Protein AF-A0AA36MDN3-F1 (afdb_monomer_lite)

Organism: Cylicocyclus nassatus (NCBI:txid53992)

Structure (mmCIF, N/CA/C/O backbone):
data_AF-A0AA36MDN3-F1
#
_entry.id   AF-A0AA36MDN3-F1
#
loop_
_atom_site.group_PDB
_atom_site.id
_atom_site.type_symbol
_atom_site.label_atom_id
_atom_site.label_alt_id
_atom_site.label_comp_id
_atom_site.label_asym_id
_atom_site.label_entity_id
_atom_site.label_seq_id
_atom_site.pdbx_PDB_ins_code
_atom_site.Cartn_x
_atom_site.Cartn_y
_atom_site.Cartn_z
_atom_site.occupancy
_atom_site.B_iso_or_equiv
_atom_site.auth_seq_id
_atom_site.auth_comp_id
_atom_site.auth_asym_id
_atom_site.auth_atom_id
_atom_site.pdbx_PDB_model_num
ATOM 1 N N . MET A 1 1 ? 44.237 53.944 -4.001 1.00 47.19 1 MET A N 1
ATOM 2 C CA . MET A 1 1 ? 43.423 52.748 -4.317 1.00 47.19 1 MET A CA 1
ATOM 3 C C . MET A 1 1 ? 42.419 53.108 -5.402 1.00 47.19 1 MET A C 1
ATOM 5 O O . MET A 1 1 ? 41.642 54.030 -5.194 1.00 47.19 1 MET A O 1
ATOM 9 N N . ARG A 1 2 ? 42.459 52.429 -6.554 1.00 46.44 2 ARG A N 1
ATOM 10 C CA . ARG A 1 2 ? 41.402 52.456 -7.579 1.00 46.44 2 ARG A CA 1
ATOM 11 C C . ARG A 1 2 ? 41.577 51.216 -8.472 1.00 46.44 2 ARG A C 1
ATOM 13 O O . ARG A 1 2 ? 42.583 51.157 -9.171 1.00 46.44 2 ARG A O 1
ATOM 20 N N . PRO A 1 3 ? 40.689 50.209 -8.433 1.00 53.25 3 PRO A N 1
ATOM 21 C CA . PRO A 1 3 ? 40.702 49.144 -9.423 1.00 53.25 3 PRO A CA 1
ATOM 22 C C . PRO A 1 3 ? 39.780 49.554 -10.576 1.00 53.25 3 PRO A C 1
ATOM 24 O O . PRO A 1 3 ? 38.621 49.899 -10.351 1.00 53.25 3 PRO A O 1
ATOM 27 N N . THR A 1 4 ? 40.273 49.537 -11.811 1.00 58.31 4 THR A N 1
ATOM 28 C CA . THR A 1 4 ? 39.413 49.667 -12.992 1.00 58.31 4 THR A CA 1
ATOM 29 C C . THR A 1 4 ? 39.701 48.547 -13.969 1.00 58.31 4 THR A C 1
ATOM 31 O O . THR A 1 4 ? 40.849 48.323 -14.341 1.00 58.31 4 THR A O 1
ATOM 34 N N . ASN A 1 5 ? 38.597 47.962 -14.427 1.00 50.69 5 ASN A N 1
ATOM 35 C CA . ASN A 1 5 ? 38.423 47.153 -15.627 1.00 50.69 5 ASN A CA 1
ATOM 36 C C . ASN A 1 5 ? 38.713 45.658 -15.476 1.00 50.69 5 ASN A C 1
ATOM 38 O O . ASN A 1 5 ? 39.767 45.139 -15.828 1.00 50.69 5 ASN A O 1
ATOM 42 N N . GLY A 1 6 ? 37.667 44.962 -15.018 1.00 53.91 6 GLY A N 1
ATOM 43 C CA . 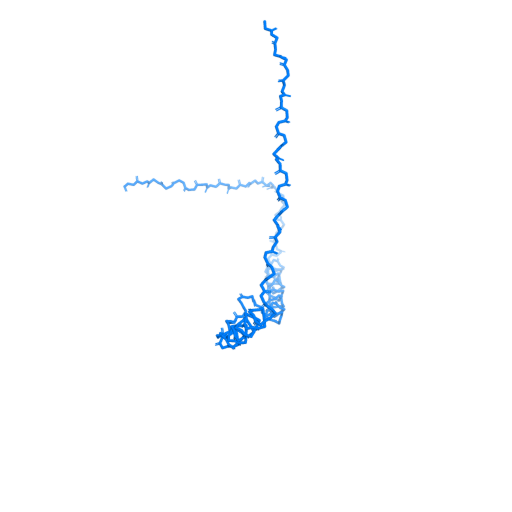GLY A 1 6 ? 37.471 43.547 -15.284 1.00 53.91 6 GLY A CA 1
ATOM 44 C C . GLY A 1 6 ? 37.304 43.308 -16.784 1.00 53.91 6 GLY A C 1
ATOM 45 O O . GLY A 1 6 ? 36.311 43.710 -17.390 1.00 53.91 6 GLY A O 1
ATOM 46 N N . GLY A 1 7 ? 38.288 42.638 -17.376 1.00 48.31 7 GLY A N 1
ATOM 47 C CA . GLY A 1 7 ? 38.170 42.035 -18.694 1.00 48.31 7 GLY A CA 1
ATOM 48 C C . GLY A 1 7 ? 37.322 40.770 -18.602 1.00 48.31 7 GLY A C 1
ATOM 49 O O . GLY A 1 7 ? 37.756 39.758 -18.058 1.00 48.31 7 GLY A O 1
ATOM 50 N N . SER A 1 8 ? 36.105 40.822 -19.139 1.00 61.34 8 SER A N 1
ATOM 51 C CA . SER A 1 8 ? 35.292 39.639 -19.419 1.00 61.34 8 SER A CA 1
ATOM 52 C C . SER A 1 8 ? 35.915 38.878 -20.593 1.00 61.34 8 SER A C 1
ATOM 54 O O . SER A 1 8 ? 35.549 39.106 -21.747 1.00 61.34 8 SER A O 1
ATOM 56 N N . PHE A 1 9 ? 36.831 37.953 -20.310 1.00 58.84 9 PHE A N 1
ATOM 57 C CA . PHE A 1 9 ? 37.300 36.971 -21.287 1.00 58.84 9 PHE A CA 1
ATOM 58 C C . PHE A 1 9 ? 36.159 35.996 -21.606 1.00 58.84 9 PHE A C 1
ATOM 60 O O . PHE A 1 9 ? 35.978 34.974 -20.947 1.00 58.84 9 PHE A O 1
ATOM 67 N N . ARG A 1 10 ? 35.339 36.325 -22.609 1.00 64.56 10 ARG A N 1
ATOM 68 C CA . ARG A 1 10 ? 34.418 35.349 -23.200 1.00 64.56 10 ARG A CA 1
ATOM 69 C C . ARG A 1 10 ? 35.260 34.358 -23.997 1.00 64.56 10 ARG A C 1
ATOM 71 O O . ARG A 1 10 ? 35.858 34.729 -25.002 1.00 64.56 10 ARG A O 1
ATOM 78 N N . ALA A 1 11 ? 35.315 33.115 -23.527 1.00 65.00 11 ALA A N 1
ATOM 79 C CA . ALA A 1 11 ? 35.933 32.017 -24.259 1.00 65.00 11 ALA A CA 1
ATOM 80 C C . ALA A 1 11 ? 35.284 31.865 -25.655 1.00 65.00 11 ALA A C 1
ATOM 82 O O . ALA A 1 11 ? 34.065 32.057 -25.777 1.00 65.00 11 ALA A O 1
ATOM 83 N N . PRO A 1 12 ? 36.044 31.510 -26.708 1.00 57.84 12 PRO A N 1
ATOM 84 C CA . PRO A 1 12 ? 35.469 31.248 -28.020 1.00 57.84 12 PRO A CA 1
ATOM 85 C C . PRO A 1 12 ? 34.528 30.041 -27.942 1.00 57.84 12 PRO A C 1
ATOM 87 O O . PRO A 1 12 ? 34.917 28.967 -27.485 1.00 57.84 12 PRO A O 1
ATOM 90 N N . LYS A 1 13 ? 33.285 30.199 -28.408 1.00 63.16 13 LYS A N 1
ATOM 91 C CA . LYS A 1 13 ? 32.374 29.073 -28.640 1.00 63.16 13 LYS A CA 1
ATOM 92 C C . LYS A 1 13 ? 32.857 28.320 -29.880 1.00 63.16 13 LYS A C 1
ATOM 94 O O . LYS A 1 13 ? 32.447 28.640 -30.990 1.00 63.16 13 LYS A O 1
ATOM 99 N N . VAL A 1 14 ? 33.741 27.345 -29.701 1.00 58.91 14 VAL A N 1
ATOM 100 C CA . VAL A 1 14 ? 34.026 26.356 -30.744 1.00 58.91 14 VAL A CA 1
ATOM 101 C C . VAL A 1 14 ? 32.790 25.474 -30.905 1.00 58.91 14 VAL A C 1
ATOM 103 O O . VAL A 1 14 ? 32.445 24.687 -30.027 1.00 58.91 14 VAL A O 1
ATOM 106 N N . SER A 1 15 ? 32.064 25.650 -32.008 1.00 60.53 15 SER A N 1
ATOM 107 C CA . SER A 1 15 ? 31.034 24.705 -32.426 1.00 60.53 15 SER A CA 1
ATOM 108 C C . SER A 1 15 ? 31.723 23.381 -32.744 1.00 60.53 15 SER A C 1
ATOM 110 O O . SER A 1 15 ? 32.486 23.297 -33.704 1.00 60.53 15 SER A O 1
ATOM 112 N N . VAL A 1 16 ? 31.486 22.358 -31.925 1.00 59.44 16 VAL A N 1
ATOM 113 C CA . VAL A 1 16 ? 31.924 20.992 -32.215 1.00 59.44 16 VAL A CA 1
ATOM 114 C C . VAL A 1 16 ? 31.157 20.521 -33.446 1.00 59.44 16 VAL A C 1
ATOM 116 O O . VAL A 1 16 ? 29.989 20.142 -33.361 1.00 59.44 16 VAL A O 1
ATOM 119 N N . THR A 1 17 ? 31.795 20.575 -34.611 1.00 56.97 17 THR A N 1
ATOM 120 C CA . THR A 1 17 ? 31.294 19.912 -35.814 1.00 56.97 17 THR A CA 1
ATOM 121 C C . THR A 1 17 ? 31.418 18.414 -35.564 1.00 56.97 17 THR A C 1
ATOM 123 O O . THR A 1 17 ? 32.513 17.861 -35.637 1.00 56.97 17 THR A O 1
ATOM 126 N N . ARG A 1 18 ? 30.313 17.760 -35.184 1.00 63.25 18 ARG A N 1
ATOM 127 C CA . ARG A 1 18 ? 30.269 16.303 -35.010 1.00 63.25 18 ARG A CA 1
ATOM 128 C C . ARG A 1 18 ? 30.694 15.668 -36.343 1.00 63.25 18 ARG A C 1
ATOM 130 O O . ARG A 1 18 ? 30.031 15.937 -37.348 1.00 63.25 18 ARG A O 1
ATOM 137 N N . PRO A 1 19 ? 31.780 14.873 -36.391 1.00 62.19 19 PRO A N 1
ATOM 138 C CA . PRO A 1 19 ? 32.112 14.115 -37.590 1.00 62.19 19 PRO A CA 1
ATOM 139 C C . PRO A 1 19 ? 30.893 13.266 -37.952 1.00 62.19 19 PRO A C 1
ATOM 141 O O . PRO A 1 19 ? 30.302 12.650 -37.063 1.00 62.19 19 PRO A O 1
ATOM 144 N N . ARG A 1 20 ? 30.473 13.278 -39.222 1.00 58.50 20 ARG A N 1
ATOM 145 C CA . ARG A 1 20 ? 29.421 12.372 -39.698 1.00 58.50 20 ARG A CA 1
ATOM 146 C C . ARG A 1 20 ? 29.987 10.958 -39.575 1.00 58.50 20 ARG A C 1
ATOM 148 O O . ARG A 1 20 ? 30.784 10.555 -40.415 1.00 58.50 20 ARG A O 1
ATOM 155 N N . THR A 1 21 ? 29.648 10.260 -38.494 1.00 56.38 21 THR A N 1
ATOM 156 C CA . THR A 1 21 ? 29.833 8.812 -38.402 1.00 56.38 21 THR A CA 1
ATOM 157 C C . THR A 1 21 ? 28.996 8.185 -39.512 1.00 56.38 21 THR A C 1
ATOM 159 O O . THR A 1 21 ? 27.940 8.722 -39.867 1.00 56.38 21 THR A O 1
ATOM 162 N N . SER A 1 22 ? 29.524 7.149 -40.163 1.00 57.66 22 SER A N 1
ATOM 163 C CA . SER A 1 22 ? 28.809 6.493 -41.255 1.00 57.66 22 SER A CA 1
ATOM 164 C C . SER A 1 22 ? 27.473 5.957 -40.721 1.00 57.66 22 SER A C 1
ATOM 166 O O . SER A 1 22 ? 27.371 5.596 -39.550 1.00 57.66 22 SER A O 1
ATOM 168 N N . VAL A 1 23 ? 26.422 5.958 -41.547 1.00 61.50 23 VAL A N 1
ATOM 169 C CA . VAL A 1 23 ? 25.089 5.466 -41.139 1.00 61.50 23 VAL A CA 1
ATOM 170 C C . VAL A 1 23 ? 25.166 4.005 -40.674 1.00 61.50 23 VAL A C 1
ATOM 172 O O . VAL A 1 23 ? 24.451 3.611 -39.760 1.00 61.50 23 VAL A O 1
ATOM 175 N N . GLU A 1 24 ? 26.093 3.240 -41.248 1.00 59.50 24 GLU A N 1
ATOM 176 C CA . GLU A 1 24 ? 26.381 1.848 -40.896 1.00 59.50 24 GLU A CA 1
ATOM 177 C C . GLU A 1 24 ? 26.942 1.717 -39.467 1.00 59.50 24 GLU A C 1
ATOM 179 O O . GLU A 1 24 ? 26.446 0.895 -38.699 1.00 59.50 24 GLU A O 1
ATOM 184 N N . ASP A 1 25 ? 27.869 2.592 -39.048 1.00 61.09 25 ASP A N 1
ATOM 185 C CA . ASP A 1 25 ? 28.390 2.603 -37.667 1.00 61.09 25 ASP A CA 1
ATOM 186 C C . ASP A 1 25 ? 27.312 2.951 -36.625 1.00 61.09 25 ASP A C 1
ATOM 188 O O . ASP A 1 25 ? 27.424 2.584 -35.452 1.00 61.09 25 ASP A O 1
ATOM 192 N N . ASP A 1 26 ? 26.309 3.743 -37.011 1.00 64.38 26 ASP A N 1
ATOM 193 C CA . ASP A 1 26 ? 25.215 4.149 -36.127 1.00 64.38 26 ASP A CA 1
ATOM 194 C C . ASP A 1 26 ? 24.146 3.041 -36.015 1.00 64.38 26 ASP A C 1
ATOM 196 O O . ASP A 1 26 ? 23.578 2.860 -34.934 1.00 64.38 26 ASP A O 1
ATOM 200 N N . GLU A 1 27 ? 23.918 2.259 -37.078 1.00 69.62 27 GLU A N 1
ATOM 201 C CA . GLU A 1 27 ? 23.036 1.082 -37.057 1.00 69.62 27 GLU A CA 1
ATOM 202 C C . GLU A 1 27 ? 23.654 -0.060 -36.229 1.00 69.62 27 GLU A C 1
ATOM 204 O O . GLU A 1 27 ? 22.986 -0.612 -35.357 1.00 69.62 27 GLU A O 1
ATOM 209 N N . GLU A 1 28 ? 24.953 -0.341 -36.378 1.00 71.56 28 GLU A N 1
ATOM 210 C CA . GLU A 1 28 ? 25.640 -1.374 -35.583 1.00 71.56 28 GLU A CA 1
ATOM 211 C C . GLU A 1 28 ? 25.659 -1.026 -34.081 1.00 71.56 28 GLU A C 1
ATOM 213 O O . GLU A 1 28 ? 25.377 -1.862 -33.217 1.00 71.56 28 GLU A O 1
ATOM 218 N N . LYS A 1 29 ? 25.916 0.243 -33.734 1.00 74.81 29 LYS A N 1
ATOM 219 C CA . LYS A 1 29 ? 25.842 0.711 -32.336 1.00 74.81 29 LYS A CA 1
ATOM 220 C C . LYS A 1 29 ? 24.434 0.601 -31.770 1.00 74.81 29 LYS A C 1
ATOM 222 O O . LYS A 1 29 ? 24.274 0.317 -30.581 1.00 74.81 29 LYS A O 1
ATOM 227 N N . LYS A 1 30 ? 23.419 0.842 -32.597 1.00 83.19 30 LYS A N 1
ATOM 228 C CA . LYS A 1 30 ? 22.017 0.699 -32.214 1.00 83.19 30 LYS A CA 1
ATOM 229 C C . LYS A 1 30 ? 21.671 -0.767 -31.973 1.00 83.19 30 LYS A C 1
ATOM 231 O O . LYS A 1 30 ? 21.096 -1.066 -30.932 1.00 83.19 30 LYS A O 1
ATOM 236 N N . GLU A 1 31 ? 22.084 -1.682 -32.844 1.00 85.12 31 GLU A N 1
ATOM 237 C CA . GLU A 1 31 ? 21.887 -3.122 -32.647 1.00 85.12 31 GLU A CA 1
ATOM 238 C C . GLU A 1 31 ? 22.575 -3.624 -31.371 1.00 85.12 31 GLU A C 1
ATOM 240 O O . GLU A 1 31 ? 21.969 -4.345 -30.573 1.00 85.12 31 GLU A O 1
ATOM 245 N N . MET A 1 32 ? 23.805 -3.170 -31.115 1.00 88.62 32 MET A N 1
ATOM 246 C CA . MET A 1 32 ? 24.542 -3.485 -29.892 1.00 88.62 32 MET A CA 1
ATOM 247 C C . MET A 1 32 ? 23.839 -2.935 -28.641 1.00 88.62 32 MET A C 1
ATOM 249 O O . MET A 1 32 ? 23.700 -3.643 -27.639 1.00 88.62 32 MET A O 1
ATOM 253 N N . ALA A 1 33 ? 23.348 -1.695 -28.696 1.00 90.44 33 ALA A N 1
ATOM 254 C CA . ALA A 1 33 ? 22.597 -1.081 -27.604 1.00 90.44 33 ALA A CA 1
ATOM 255 C C . ALA A 1 33 ? 21.258 -1.794 -27.355 1.00 90.44 33 ALA A C 1
ATOM 257 O O . ALA A 1 33 ? 20.880 -2.025 -26.206 1.00 90.44 33 ALA A O 1
ATOM 258 N N . GLU A 1 34 ? 20.553 -2.195 -28.413 1.00 90.06 34 GLU A N 1
ATOM 259 C CA . GLU A 1 34 ? 19.312 -2.959 -28.311 1.00 90.06 34 GLU A CA 1
ATOM 260 C C . GLU A 1 34 ? 19.545 -4.356 -27.729 1.00 90.06 34 GLU A C 1
ATOM 262 O O . GLU A 1 34 ? 18.759 -4.818 -26.896 1.00 90.06 34 GLU A O 1
ATOM 267 N N . ALA A 1 35 ? 20.621 -5.036 -28.131 1.00 91.50 35 ALA A N 1
ATOM 268 C CA . ALA A 1 35 ? 21.004 -6.330 -27.576 1.00 91.50 35 ALA A CA 1
ATOM 269 C C . ALA A 1 35 ? 21.317 -6.217 -26.076 1.00 91.50 35 ALA A C 1
ATOM 271 O O . ALA A 1 35 ? 20.754 -6.968 -25.273 1.00 91.50 35 ALA A O 1
ATOM 272 N N . ALA A 1 36 ? 22.117 -5.219 -25.688 1.00 92.50 36 ALA A N 1
ATOM 273 C CA . ALA A 1 36 ? 22.423 -4.931 -24.289 1.00 92.50 36 ALA A CA 1
ATOM 274 C C . ALA A 1 36 ? 21.156 -4.602 -23.479 1.00 92.50 36 ALA A C 1
ATOM 276 O O . ALA A 1 36 ? 20.981 -5.089 -22.360 1.00 92.50 36 ALA A O 1
ATOM 277 N N . PHE A 1 37 ? 20.225 -3.832 -24.052 1.00 90.31 37 PHE A N 1
ATOM 278 C CA . PHE A 1 37 ? 18.960 -3.488 -23.405 1.00 90.31 37 PHE A CA 1
ATOM 279 C C . PHE A 1 37 ? 18.061 -4.713 -23.195 1.00 90.31 37 PHE A C 1
ATOM 281 O O . PHE A 1 37 ? 17.519 -4.911 -22.106 1.00 90.31 37 PHE A O 1
ATOM 288 N N . ARG A 1 38 ? 17.942 -5.587 -24.203 1.00 95.19 38 ARG A N 1
ATOM 289 C CA . ARG A 1 38 ? 17.195 -6.851 -24.092 1.00 95.19 38 ARG A CA 1
ATOM 290 C C . ARG A 1 38 ? 17.793 -7.760 -23.017 1.00 95.19 38 ARG A C 1
ATOM 292 O O . ARG A 1 38 ? 17.053 -8.381 -22.255 1.00 95.19 38 ARG A O 1
ATOM 299 N N . GLU A 1 39 ? 19.116 -7.839 -22.933 1.00 91.12 39 GLU A N 1
ATOM 300 C CA . GLU A 1 39 ? 19.809 -8.626 -21.910 1.00 91.12 39 GLU A CA 1
ATOM 301 C C . GLU A 1 39 ? 19.612 -8.042 -20.502 1.00 91.12 39 GLU A C 1
ATOM 303 O O . GLU A 1 39 ? 19.371 -8.779 -19.542 1.00 91.12 39 GLU A O 1
ATOM 308 N N . TRP A 1 40 ? 19.636 -6.715 -20.372 1.00 92.12 40 TRP A N 1
ATOM 309 C CA . TRP A 1 40 ? 19.333 -6.024 -19.122 1.00 92.12 40 TRP A CA 1
ATOM 310 C C . TRP A 1 40 ? 17.895 -6.279 -18.653 1.00 92.12 40 TRP A C 1
ATOM 312 O O . TRP A 1 40 ? 17.687 -6.610 -17.486 1.00 92.12 40 TRP A O 1
ATOM 322 N N . LEU A 1 41 ? 16.909 -6.227 -19.555 1.00 91.19 41 LEU A N 1
ATOM 323 C CA . LEU A 1 41 ? 15.520 -6.570 -19.230 1.00 91.19 41 LEU A CA 1
ATOM 324 C C . LEU A 1 41 ? 15.382 -8.018 -18.747 1.00 91.19 41 LEU A C 1
ATOM 326 O O . LEU A 1 41 ? 14.700 -8.263 -17.753 1.00 91.19 41 LEU A O 1
ATOM 330 N N . LYS A 1 42 ? 16.070 -8.970 -19.393 1.00 90.94 42 LYS A N 1
ATOM 331 C CA . LYS A 1 42 ? 16.113 -10.368 -18.933 1.00 90.94 42 LYS A CA 1
ATOM 332 C C . LYS A 1 42 ? 16.679 -10.471 -17.517 1.00 90.94 42 LYS A C 1
ATOM 334 O O . LYS A 1 42 ? 16.076 -11.146 -16.689 1.00 90.94 42 LYS A O 1
ATOM 339 N N . ARG A 1 43 ? 17.770 -9.753 -17.209 1.00 84.62 43 ARG A N 1
ATOM 340 C CA . ARG A 1 43 ? 18.335 -9.699 -15.848 1.00 84.62 43 ARG A CA 1
ATOM 341 C C . ARG A 1 43 ? 17.350 -9.126 -14.830 1.00 84.62 43 ARG A C 1
ATOM 343 O O . ARG A 1 43 ? 17.182 -9.722 -13.771 1.00 84.62 43 ARG A O 1
ATOM 350 N N . LYS A 1 44 ? 16.673 -8.016 -15.149 1.00 84.69 44 LYS A N 1
ATOM 351 C CA . LYS A 1 44 ? 15.669 -7.390 -14.267 1.00 84.69 44 LYS A CA 1
ATOM 352 C C . LYS A 1 44 ? 14.439 -8.272 -14.044 1.00 84.69 44 LYS A C 1
ATOM 354 O O . LYS A 1 44 ? 13.869 -8.222 -12.963 1.00 84.69 44 LYS A O 1
ATOM 359 N N . ALA A 1 45 ? 14.054 -9.081 -15.030 1.00 80.25 45 ALA A N 1
ATOM 360 C CA . ALA A 1 45 ? 12.971 -10.055 -14.895 1.00 80.25 45 ALA A CA 1
ATOM 361 C C . ALA A 1 45 ? 13.389 -11.311 -14.108 1.00 80.25 45 ALA A C 1
ATOM 363 O O . ALA A 1 45 ? 12.560 -11.903 -13.425 1.00 80.25 45 ALA A O 1
ATOM 364 N N . SER A 1 46 ? 14.662 -11.715 -14.198 1.00 78.06 46 SER A N 1
ATOM 365 C CA . SER A 1 46 ? 15.221 -12.834 -13.426 1.00 78.06 46 SER A CA 1
ATOM 366 C C . SER A 1 46 ? 15.638 -12.463 -12.003 1.00 78.06 46 SER A C 1
ATOM 368 O O . SER A 1 46 ? 15.975 -13.348 -11.219 1.00 78.06 46 SER A O 1
ATOM 370 N N . GLU A 1 47 ? 15.670 -11.169 -11.672 1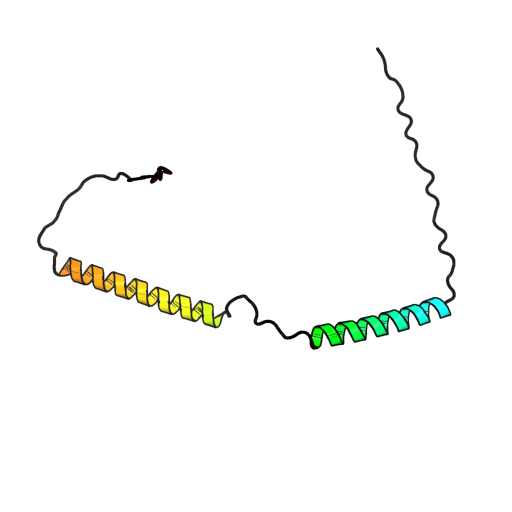.00 75.75 47 GLU A N 1
ATOM 371 C CA . GLU A 1 47 ? 15.976 -10.719 -10.320 1.00 75.75 47 GLU A CA 1
ATOM 372 C C . GLU A 1 47 ? 14.883 -11.254 -9.385 1.00 75.75 47 GLU A C 1
ATOM 374 O O . GLU A 1 47 ? 13.697 -11.028 -9.651 1.00 75.75 47 GLU A O 1
ATOM 379 N N . PRO A 1 48 ? 15.239 -12.006 -8.326 1.00 76.12 48 PRO A N 1
ATOM 380 C CA . PRO A 1 48 ? 14.246 -12.538 -7.411 1.00 76.12 48 PRO A CA 1
ATOM 381 C C . PRO A 1 48 ? 13.444 -11.362 -6.869 1.00 76.12 48 PRO A C 1
ATOM 383 O O . PRO A 1 48 ? 14.015 -10.441 -6.283 1.00 76.12 48 PRO A O 1
ATOM 386 N N . HIS A 1 49 ? 12.129 -11.378 -7.107 1.00 70.75 49 HIS A N 1
ATOM 387 C CA . HIS A 1 49 ? 11.236 -10.340 -6.618 1.00 70.75 49 HIS A CA 1
ATOM 388 C C . HIS A 1 49 ? 11.366 -10.323 -5.098 1.00 70.75 49 HIS A C 1
ATOM 390 O O . HIS A 1 49 ? 10.804 -11.169 -4.400 1.00 70.75 49 HIS A O 1
ATOM 396 N N . THR A 1 50 ? 12.137 -9.373 -4.574 1.00 70.12 50 THR A N 1
ATOM 397 C CA . THR A 1 50 ? 12.251 -9.216 -3.133 1.00 70.12 50 THR A CA 1
ATOM 398 C C . THR A 1 50 ? 10.853 -8.873 -2.631 1.00 70.12 50 THR A C 1
ATOM 400 O O . THR A 1 50 ? 10.160 -8.057 -3.260 1.00 70.12 50 THR A O 1
ATOM 403 N N . PRO A 1 51 ? 10.351 -9.545 -1.581 1.00 74.25 51 PRO A N 1
ATOM 404 C CA . PRO A 1 51 ? 9.062 -9.186 -1.022 1.00 74.25 51 PRO A CA 1
ATOM 405 C C . PRO A 1 51 ? 9.111 -7.696 -0.714 1.00 74.25 51 PRO A C 1
ATOM 407 O O . PRO A 1 51 ? 10.074 -7.208 -0.118 1.00 74.25 51 PRO A O 1
ATOM 410 N N . ARG A 1 52 ? 8.106 -6.963 -1.207 1.00 69.25 52 ARG A N 1
ATOM 411 C CA . ARG A 1 52 ? 7.996 -5.522 -0.994 1.00 69.25 52 ARG A CA 1
ATOM 412 C C . ARG A 1 52 ? 8.182 -5.290 0.504 1.00 69.25 52 ARG A C 1
ATOM 414 O O . ARG A 1 52 ? 7.379 -5.764 1.296 1.00 69.25 52 ARG A O 1
ATOM 421 N N . ALA A 1 53 ? 9.258 -4.597 0.880 1.00 71.06 53 ALA A N 1
ATOM 422 C CA . ALA A 1 53 ? 9.648 -4.410 2.282 1.00 71.06 53 ALA A CA 1
ATOM 423 C C . ALA A 1 53 ? 8.604 -3.622 3.100 1.00 71.06 53 ALA A C 1
ATOM 425 O O . ALA A 1 53 ? 8.733 -3.468 4.310 1.00 71.06 53 ALA A O 1
ATOM 426 N N . SER A 1 54 ? 7.568 -3.104 2.437 1.00 82.31 54 SER A N 1
ATOM 427 C CA . SER A 1 54 ? 6.426 -2.454 3.062 1.00 82.31 54 SER A CA 1
ATOM 428 C C . SER A 1 54 ? 5.275 -3.448 3.245 1.00 82.31 54 SER A C 1
ATOM 430 O O . SER A 1 54 ? 4.940 -4.150 2.285 1.00 82.31 54 SER A O 1
ATOM 432 N N . PRO A 1 55 ? 4.615 -3.460 4.417 1.00 88.94 55 PRO A N 1
ATOM 433 C CA . PRO A 1 55 ? 3.434 -4.283 4.633 1.00 88.94 55 PRO A CA 1
ATOM 434 C C . PRO A 1 55 ? 2.353 -3.961 3.598 1.00 88.94 55 PRO A C 1
ATOM 436 O O . PRO A 1 55 ? 2.203 -2.819 3.148 1.00 88.94 55 PRO A O 1
ATOM 439 N N . SER A 1 56 ? 1.594 -4.983 3.208 1.00 89.94 56 SER A N 1
ATOM 440 C CA . SER A 1 56 ? 0.470 -4.821 2.296 1.00 89.94 56 SER A CA 1
ATOM 441 C C . SER A 1 56 ? -0.609 -3.942 2.930 1.00 89.94 56 SER A C 1
ATOM 443 O O . SER A 1 56 ? -0.734 -3.836 4.154 1.00 89.94 56 SER A O 1
ATOM 445 N N . ARG A 1 57 ? -1.450 -3.335 2.087 1.00 94.06 57 ARG A N 1
ATOM 446 C CA . ARG A 1 57 ? -2.616 -2.574 2.555 1.00 94.06 57 ARG A CA 1
ATOM 447 C C . ARG A 1 57 ? -3.497 -3.412 3.485 1.00 94.06 57 ARG A C 1
ATOM 449 O O . ARG A 1 57 ? -3.989 -2.899 4.483 1.00 94.06 57 ARG A O 1
ATOM 456 N N . GLU A 1 58 ? -3.674 -4.693 3.177 1.00 94.50 58 GLU A N 1
ATOM 457 C CA . GLU A 1 58 ? -4.475 -5.614 3.984 1.00 94.50 58 GLU A CA 1
ATOM 458 C C . GLU A 1 58 ? -3.845 -5.873 5.352 1.00 94.50 58 GLU A C 1
ATOM 460 O O . GLU A 1 58 ? -4.546 -5.799 6.357 1.00 94.50 58 GLU A O 1
ATOM 465 N N . GLN A 1 59 ? -2.527 -6.083 5.412 1.00 93.62 59 GLN A N 1
ATOM 466 C CA . GLN A 1 59 ? -1.799 -6.248 6.674 1.00 93.62 59 GLN A CA 1
ATOM 467 C C . GLN A 1 59 ? -1.930 -5.006 7.562 1.00 93.62 59 GLN A C 1
ATOM 469 O O . GLN A 1 59 ? -2.216 -5.129 8.753 1.00 93.62 59 GLN A O 1
ATOM 474 N N . ILE A 1 60 ? -1.806 -3.809 6.977 1.00 95.94 60 ILE A N 1
ATOM 475 C CA . ILE A 1 60 ? -2.019 -2.542 7.690 1.00 95.94 60 ILE A CA 1
ATOM 476 C C . ILE A 1 60 ? -3.463 -2.458 8.204 1.00 95.94 60 ILE A C 1
ATOM 478 O O . ILE A 1 60 ? -3.690 -2.155 9.374 1.00 95.94 60 ILE A O 1
ATOM 482 N N . CYS A 1 61 ? -4.458 -2.760 7.365 1.00 96.94 61 CYS A N 1
ATOM 483 C CA . CYS A 1 61 ? -5.863 -2.723 7.767 1.00 96.94 61 CYS A CA 1
ATOM 484 C C . CYS A 1 61 ? -6.190 -3.720 8.888 1.00 96.94 61 CYS A C 1
ATOM 486 O O . CYS A 1 61 ? -6.945 -3.379 9.798 1.00 96.94 61 CYS A O 1
ATOM 488 N N . LEU A 1 62 ? -5.650 -4.940 8.828 1.00 97.31 62 LEU A N 1
ATOM 489 C CA . LEU A 1 62 ? -5.833 -5.951 9.869 1.00 97.31 62 LEU A CA 1
ATOM 490 C C . LEU A 1 62 ? -5.224 -5.489 11.192 1.00 97.31 62 LEU A C 1
ATOM 492 O O . LEU A 1 62 ? -5.905 -5.535 12.215 1.00 97.31 62 LEU A O 1
ATOM 496 N N . HIS A 1 63 ? -3.997 -4.963 11.153 1.00 96.75 63 HIS A N 1
ATOM 497 C CA . HIS A 1 63 ? -3.338 -4.415 12.333 1.00 96.75 63 HIS A CA 1
ATOM 498 C C . HIS A 1 63 ? -4.160 -3.287 12.970 1.00 96.75 63 HIS A C 1
ATOM 500 O O . HIS A 1 63 ? -4.437 -3.333 14.162 1.00 96.75 63 HIS A O 1
ATOM 506 N N . LEU A 1 64 ? -4.645 -2.320 12.185 1.00 97.31 64 LEU A N 1
ATOM 507 C CA . LEU A 1 64 ? -5.433 -1.204 12.722 1.00 97.31 64 LEU A CA 1
ATOM 508 C C . LEU A 1 64 ? -6.762 -1.648 13.355 1.00 97.31 64 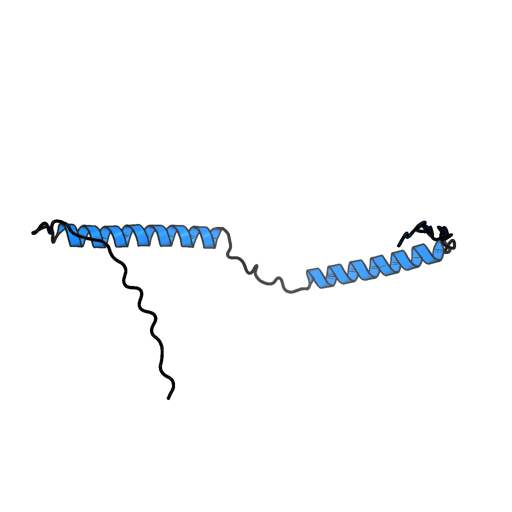LEU A C 1
ATOM 510 O O . LEU A 1 64 ? -7.184 -1.077 14.362 1.00 97.31 64 LEU A O 1
ATOM 514 N N . LYS A 1 65 ? -7.424 -2.663 12.784 1.00 97.44 65 LYS A N 1
ATOM 515 C CA . LYS A 1 65 ? -8.656 -3.241 13.349 1.00 97.44 65 LYS A CA 1
ATOM 516 C C . LYS A 1 65 ? -8.391 -3.945 14.680 1.00 97.44 65 LYS A C 1
ATOM 518 O O . LYS A 1 65 ? -9.152 -3.762 15.628 1.00 97.44 65 LYS A O 1
ATOM 523 N N . GLU A 1 66 ? -7.322 -4.734 14.740 1.00 97.25 66 GLU A N 1
ATOM 524 C CA . GLU A 1 66 ? -6.858 -5.416 15.951 1.00 97.25 66 GLU A CA 1
ATOM 525 C C . GLU A 1 66 ? -6.559 -4.412 17.067 1.00 97.25 66 GLU A C 1
ATOM 527 O O . GLU A 1 66 ? -7.079 -4.504 18.179 1.00 97.25 66 GLU A O 1
ATOM 532 N N . ASP A 1 67 ? -5.787 -3.387 16.725 1.00 97.19 67 ASP A N 1
ATOM 533 C CA . ASP A 1 67 ? -5.322 -2.362 17.646 1.00 97.19 67 ASP A CA 1
ATOM 534 C C . ASP A 1 67 ? -6.486 -1.518 18.203 1.00 97.19 67 ASP A C 1
ATOM 536 O O . ASP A 1 67 ? -6.548 -1.207 19.395 1.00 97.19 67 ASP A O 1
ATOM 540 N N . ALA A 1 68 ? -7.491 -1.223 17.369 1.00 97.31 68 ALA A N 1
ATOM 541 C CA . ALA A 1 68 ? -8.732 -0.586 17.811 1.00 97.31 68 ALA A CA 1
ATOM 542 C C . ALA A 1 68 ? -9.512 -1.448 18.816 1.00 97.31 68 ALA A C 1
ATOM 544 O O . ALA A 1 68 ? -10.012 -0.926 19.816 1.00 97.31 68 ALA A O 1
ATOM 545 N N . ARG A 1 69 ? -9.585 -2.765 18.594 1.00 97.31 69 ARG A N 1
ATOM 546 C CA . ARG A 1 69 ? -10.265 -3.682 19.516 1.00 97.31 69 ARG A CA 1
ATOM 547 C C . ARG A 1 69 ? -9.562 -3.736 20.867 1.00 97.31 69 ARG A C 1
ATOM 549 O O . ARG A 1 69 ? -10.234 -3.680 21.894 1.00 97.31 69 ARG A O 1
ATOM 556 N N . HIS A 1 70 ? -8.230 -3.789 20.875 1.00 97.06 70 HIS A N 1
ATOM 557 C CA . HIS A 1 70 ? -7.448 -3.757 22.110 1.00 97.06 70 HIS A CA 1
ATOM 558 C C . HIS A 1 70 ? -7.667 -2.468 22.897 1.00 97.06 70 HIS A C 1
ATOM 560 O O . HIS A 1 70 ? -7.901 -2.531 24.104 1.00 97.06 70 HIS A O 1
ATOM 566 N N . ARG A 1 71 ? -7.678 -1.306 22.229 1.00 96.38 71 ARG A N 1
ATOM 567 C CA . ARG A 1 71 ? -7.996 -0.030 22.890 1.00 96.38 71 ARG A CA 1
ATOM 568 C C . ARG A 1 71 ? -9.368 -0.061 23.558 1.00 96.38 71 ARG A C 1
ATOM 570 O O . ARG A 1 71 ? -9.481 0.314 24.723 1.00 96.38 71 ARG A O 1
ATOM 577 N N . MET A 1 72 ? -10.395 -0.536 22.853 1.00 94.50 72 MET A N 1
ATOM 578 C CA . MET A 1 72 ? -11.746 -0.633 23.413 1.00 94.50 72 MET A CA 1
ATOM 579 C C . MET A 1 72 ? -11.822 -1.610 24.584 1.00 94.50 72 MET A C 1
ATOM 581 O O . MET A 1 72 ? -12.418 -1.287 25.608 1.00 94.50 72 MET A O 1
ATOM 585 N N . TYR A 1 73 ? -11.207 -2.785 24.453 1.00 94.81 73 TYR A N 1
ATOM 586 C CA . TYR A 1 73 ? -11.220 -3.802 25.497 1.00 94.81 73 TYR A CA 1
ATOM 587 C C . TYR A 1 73 ? -10.492 -3.337 26.760 1.00 94.81 73 TYR A C 1
ATOM 589 O O . TYR A 1 73 ? -11.020 -3.474 27.861 1.00 94.81 73 TYR A O 1
ATOM 597 N N . ASN A 1 74 ? -9.319 -2.722 26.607 1.00 93.88 74 ASN A N 1
ATOM 598 C CA . ASN A 1 74 ? -8.574 -2.165 27.731 1.00 93.88 74 ASN A CA 1
ATOM 599 C C . ASN A 1 74 ? -9.365 -1.042 28.400 1.00 93.88 74 ASN A C 1
ATOM 601 O O . ASN A 1 74 ? -9.513 -1.055 29.621 1.00 93.88 74 ASN A O 1
ATOM 605 N N . ASN A 1 75 ? -9.942 -0.122 27.618 1.00 93.75 75 ASN A N 1
ATOM 606 C CA . ASN A 1 75 ? -10.807 0.920 28.162 1.00 93.75 75 ASN A CA 1
ATOM 607 C C . ASN A 1 75 ? -11.978 0.314 28.948 1.00 93.75 75 ASN A C 1
ATOM 609 O O . ASN A 1 75 ? -12.183 0.674 30.099 1.00 93.75 75 ASN A O 1
ATOM 613 N N . TRP A 1 76 ? -12.676 -0.679 28.391 1.00 93.25 76 TRP A N 1
ATOM 614 C CA . TRP A 1 76 ? -13.762 -1.374 29.084 1.00 93.25 76 TRP A CA 1
ATOM 615 C C . TRP A 1 76 ? -13.301 -2.053 30.379 1.00 93.25 76 TRP A C 1
ATOM 617 O O . TRP A 1 76 ? -13.954 -1.912 31.411 1.00 93.25 76 TRP A O 1
ATOM 627 N N . LEU A 1 77 ? -12.163 -2.751 30.362 1.00 90.00 77 LEU A N 1
ATOM 628 C CA . LEU A 1 77 ? -11.591 -3.373 31.555 1.00 90.00 77 LEU A CA 1
ATOM 629 C C . LEU A 1 77 ? -11.261 -2.347 32.642 1.00 90.00 77 LEU A C 1
ATOM 631 O O . LEU A 1 77 ? -11.455 -2.624 33.827 1.00 90.00 77 LEU A O 1
ATOM 635 N N . HIS A 1 78 ? -10.732 -1.185 32.264 1.00 85.44 78 HIS A N 1
ATOM 636 C CA . HIS A 1 78 ? -10.446 -0.109 33.204 1.00 85.44 78 HIS A CA 1
ATOM 637 C C . HIS A 1 78 ? -11.745 0.524 33.711 1.00 85.44 78 HIS A C 1
ATOM 639 O O . HIS A 1 78 ? -11.944 0.569 34.921 1.00 85.44 78 HIS A O 1
ATOM 645 N N . SER A 1 79 ? -12.681 0.895 32.833 1.00 81.88 79 SER A N 1
ATOM 646 C CA . SER A 1 79 ? -13.993 1.434 33.218 1.00 81.88 79 SER A CA 1
ATOM 647 C C . SER A 1 79 ? -14.765 0.487 34.138 1.00 81.88 79 SER A C 1
ATOM 649 O O . SER A 1 79 ? -15.366 0.937 35.107 1.00 81.88 79 SER A O 1
ATOM 651 N N . ARG A 1 80 ? -14.712 -0.828 33.895 1.00 76.31 80 ARG A N 1
ATOM 652 C CA . ARG A 1 80 ? -15.370 -1.833 34.739 1.00 76.31 80 ARG A CA 1
ATOM 653 C C . ARG A 1 80 ? -14.734 -1.931 36.124 1.00 76.31 80 ARG A C 1
ATOM 655 O O . ARG A 1 80 ? -15.456 -2.027 37.111 1.00 76.31 80 ARG A O 1
ATOM 662 N N . ARG A 1 81 ? -13.402 -1.873 36.210 1.00 69.50 81 ARG A N 1
ATOM 663 C CA . ARG A 1 81 ? -12.686 -1.863 37.496 1.00 69.50 81 ARG A CA 1
ATOM 664 C C . ARG A 1 81 ? -12.962 -0.588 38.292 1.00 69.50 81 ARG A C 1
ATOM 666 O O . ARG A 1 81 ? -13.174 -0.674 39.494 1.00 69.50 81 ARG A O 1
ATOM 673 N N . PHE A 1 82 ? -13.037 0.568 37.634 1.00 57.22 82 PHE A N 1
ATOM 674 C CA . PHE A 1 82 ? -13.376 1.829 38.300 1.00 57.22 82 PHE A CA 1
ATOM 675 C C . PHE A 1 82 ? -14.859 1.922 38.693 1.00 57.22 82 PHE A C 1
ATOM 677 O O . PHE A 1 82 ? -15.155 2.456 39.754 1.00 57.22 82 PHE A O 1
ATOM 684 N N . ALA A 1 83 ? -15.780 1.343 37.915 1.00 59.62 83 ALA A N 1
ATOM 685 C CA . ALA A 1 83 ? -17.206 1.280 38.257 1.00 59.62 83 ALA A CA 1
ATOM 686 C C . ALA A 1 83 ? -17.521 0.314 39.417 1.00 59.62 83 ALA A C 1
ATOM 688 O O . ALA A 1 83 ? -18.535 0.468 40.084 1.00 59.62 83 ALA A O 1
ATOM 689 N N . GLN A 1 84 ? -16.667 -0.685 39.670 1.00 58.19 84 GLN A N 1
ATOM 690 C CA . GLN A 1 84 ? -16.780 -1.547 40.855 1.00 58.19 84 GLN A CA 1
ATOM 691 C C . GLN A 1 84 ? -16.084 -0.963 42.089 1.00 58.19 84 GLN A C 1
ATOM 693 O O . GLN A 1 84 ? -16.422 -1.338 43.206 1.00 58.19 84 GLN A O 1
ATOM 698 N N . ASN A 1 85 ? -15.137 -0.043 41.895 1.00 56.38 85 ASN A N 1
ATOM 699 C CA . ASN A 1 85 ? -14.378 0.593 42.971 1.00 56.38 85 ASN A CA 1
ATOM 700 C C . ASN A 1 85 ? -14.819 2.045 43.232 1.00 56.38 85 ASN A C 1
ATOM 702 O O . ASN A 1 85 ? -14.120 2.793 43.915 1.00 56.38 85 ASN A O 1
ATOM 706 N N . SER A 1 86 ? -15.974 2.462 42.696 1.00 55.06 86 SER A N 1
ATOM 707 C CA . SER A 1 86 ? -16.577 3.782 42.903 1.00 55.06 86 SER A CA 1
ATOM 708 C C . SER A 1 86 ? -17.221 3.895 44.287 1.00 55.06 86 SER A C 1
ATOM 710 O O . SER A 1 86 ? -18.406 4.188 44.428 1.00 55.06 86 SER A O 1
ATOM 712 N N . GLN A 1 87 ? -16.406 3.670 45.314 1.00 53.78 87 GLN A N 1
ATOM 713 C CA . GLN A 1 87 ? -16.677 4.053 46.689 1.00 53.78 87 GLN A CA 1
ATOM 714 C C . GLN A 1 87 ? -15.439 4.730 47.291 1.00 53.78 87 GLN A C 1
ATOM 716 O O . GLN A 1 87 ? -14.892 4.296 48.292 1.00 53.78 87 GLN A O 1
ATOM 721 N N . SER A 1 88 ? -14.961 5.795 46.647 1.00 44.25 88 SER A N 1
ATOM 722 C CA . SER A 1 88 ? -14.747 7.101 47.292 1.00 44.25 88 SER A CA 1
ATOM 723 C C . SER A 1 88 ? -14.293 8.125 46.238 1.00 44.25 88 SER A C 1
ATOM 725 O O . SER A 1 88 ? -13.516 7.775 45.347 1.00 44.25 88 SER A O 1
ATOM 727 N N . PRO A 1 89 ? -14.768 9.380 46.287 1.00 52.19 89 PRO A N 1
ATOM 728 C CA . PRO A 1 89 ? -14.288 10.425 45.398 1.00 52.19 89 PRO A CA 1
ATOM 729 C C . PRO A 1 89 ? -13.017 11.036 46.002 1.00 52.19 89 PRO A C 1
ATOM 731 O O . PRO A 1 89 ? -13.095 11.770 46.984 1.00 52.19 89 PRO A O 1
ATOM 734 N N . GLN A 1 90 ? -11.842 10.759 45.430 1.00 52.38 90 GLN A N 1
ATOM 735 C CA . GLN A 1 90 ? -10.670 11.589 45.711 1.00 52.38 90 GLN A CA 1
ATOM 736 C C . GLN A 1 90 ? -10.689 12.814 44.799 1.00 52.38 90 GLN A C 1
ATOM 738 O O . GLN A 1 90 ? -10.470 12.746 43.592 1.00 52.38 90 GLN A O 1
ATOM 743 N N . THR A 1 91 ? -11.024 13.937 45.418 1.00 51.66 91 THR A N 1
ATOM 744 C CA . THR A 1 91 ? -10.963 15.286 44.874 1.00 51.66 91 THR A CA 1
ATOM 745 C C . THR A 1 91 ? -9.515 15.774 44.774 1.00 51.66 91 THR A C 1
ATOM 747 O O . THR A 1 91 ? -8.804 15.725 45.771 1.00 51.66 91 THR A O 1
ATOM 750 N N . ASN A 1 92 ? -9.180 16.334 43.605 1.00 42.78 92 ASN A N 1
ATOM 751 C CA . ASN A 1 92 ? -8.225 17.420 43.313 1.00 42.78 92 ASN A CA 1
ATOM 752 C C . ASN A 1 92 ? -6.734 17.284 43.699 1.00 42.78 92 ASN A C 1
ATOM 754 O O . ASN A 1 92 ? -6.398 17.096 44.861 1.00 42.78 92 ASN A O 1
ATOM 758 N N . GLY A 1 93 ? -5.854 17.612 42.739 1.00 43.69 93 GLY A N 1
ATOM 759 C CA . GLY A 1 93 ? -4.597 18.318 43.037 1.00 43.69 93 GLY A CA 1
ATOM 760 C C . GLY A 1 93 ? -3.357 17.893 42.243 1.00 43.69 93 GLY A C 1
ATOM 761 O O . GLY A 1 93 ? -2.712 16.917 42.592 1.00 43.69 93 GLY A O 1
ATOM 762 N N . ASP A 1 94 ? -3.011 18.709 41.245 1.00 43.44 94 ASP A N 1
ATOM 763 C CA . ASP A 1 94 ? -1.653 19.055 40.793 1.00 43.44 94 ASP A CA 1
ATOM 764 C C . ASP A 1 94 ? -0.770 18.072 39.990 1.00 43.44 94 ASP A C 1
ATOM 766 O O . ASP A 1 94 ? -0.111 17.155 40.471 1.00 43.44 94 ASP A O 1
ATOM 770 N N . THR A 1 95 ? -0.673 18.421 38.704 1.00 51.44 95 THR A N 1
ATOM 771 C CA . THR A 1 95 ? 0.445 18.237 37.771 1.00 51.44 95 THR A CA 1
ATOM 772 C C . THR A 1 95 ? 1.823 18.481 38.408 1.00 51.44 95 THR A C 1
ATOM 774 O O . THR A 1 95 ? 2.041 19.536 38.992 1.00 51.44 95 THR A O 1
ATOM 777 N N . THR A 1 96 ? 2.803 17.597 38.174 1.00 51.03 96 THR A N 1
ATOM 778 C CA . THR A 1 96 ? 4.161 17.960 37.685 1.00 51.03 96 THR A CA 1
ATOM 779 C C . THR A 1 96 ? 4.997 16.720 37.308 1.00 51.03 96 THR A C 1
ATOM 781 O O . THR A 1 96 ? 4.762 15.633 37.837 1.00 51.03 96 THR A O 1
ATOM 784 N N . PRO A 1 97 ? 5.938 16.843 36.344 1.00 50.72 97 PRO A N 1
ATOM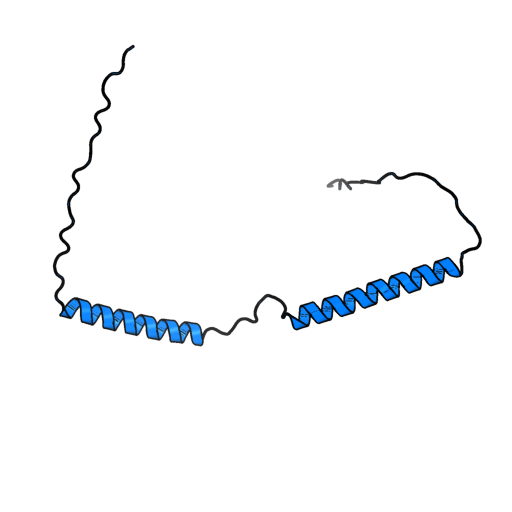 785 C CA . PRO A 1 97 ? 6.590 15.721 35.672 1.00 50.72 97 PRO A CA 1
ATOM 786 C C . PRO A 1 97 ? 7.881 15.298 36.389 1.00 50.72 97 PRO A C 1
ATOM 788 O O . PRO A 1 97 ? 8.661 16.145 36.815 1.00 50.72 97 PRO A O 1
ATOM 791 N N . SER A 1 98 ? 8.155 13.994 36.479 1.00 38.53 98 SER A N 1
ATOM 792 C CA . SER A 1 98 ? 9.454 13.502 36.955 1.00 38.53 98 SER A CA 1
ATOM 793 C C . SER A 1 98 ? 10.320 13.078 35.769 1.00 38.53 98 SER A C 1
ATOM 795 O O . SER A 1 98 ? 10.247 11.952 35.280 1.00 38.53 98 SER A O 1
ATOM 797 N N . GLU A 1 99 ? 11.126 14.022 35.290 1.00 51.28 99 GLU A N 1
ATOM 798 C CA . GLU A 1 99 ? 12.319 13.758 34.493 1.00 51.28 99 GLU A CA 1
ATOM 799 C C . GLU A 1 99 ? 13.419 13.272 35.448 1.00 51.28 99 GLU A C 1
ATOM 801 O O . GLU A 1 99 ? 13.779 13.973 36.389 1.00 51.28 99 GLU A O 1
ATOM 806 N N . ASN A 1 100 ? 13.945 12.064 35.241 1.00 46.50 100 ASN A N 1
ATOM 807 C CA . ASN A 1 100 ? 15.152 11.608 35.931 1.00 46.50 100 ASN A CA 1
ATOM 808 C C . ASN A 1 100 ? 16.053 10.850 34.952 1.00 46.50 100 ASN A C 1
ATOM 810 O O . ASN A 1 100 ? 15.938 9.641 34.743 1.00 4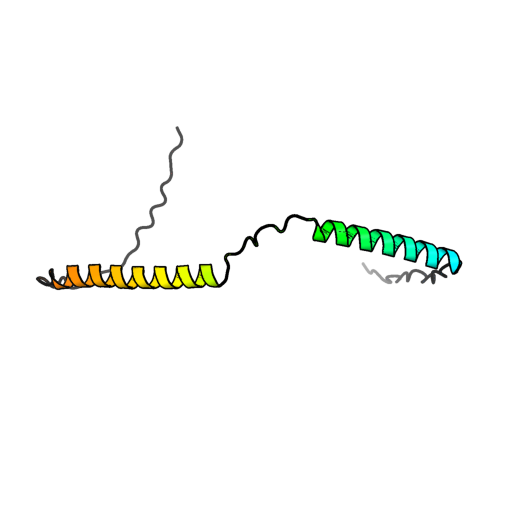6.50 100 ASN A O 1
ATOM 814 N N . ASN A 1 101 ? 16.969 11.614 34.360 1.00 46.62 101 ASN A N 1
ATOM 815 C CA . ASN A 1 101 ? 18.153 11.145 33.653 1.00 46.62 101 ASN A CA 1
ATOM 816 C C . ASN A 1 101 ? 19.019 10.300 34.606 1.00 46.62 101 ASN A C 1
ATOM 818 O O . ASN A 1 101 ? 19.664 10.827 35.515 1.00 46.62 101 ASN A O 1
ATOM 822 N N . LYS A 1 102 ? 19.064 8.978 34.405 1.00 51.97 102 LYS A N 1
ATOM 823 C CA . LYS A 1 102 ? 20.002 8.102 35.122 1.00 51.97 102 LYS A CA 1
ATOM 824 C C . LYS A 1 102 ? 21.398 8.228 34.512 1.00 51.97 102 LYS A C 1
ATOM 826 O O . LYS A 1 102 ? 21.728 7.579 33.525 1.00 51.97 102 LYS A O 1
ATOM 831 N N . LYS A 1 103 ? 22.221 9.062 35.146 1.00 47.69 103 LYS A N 1
ATOM 832 C CA . LYS A 1 103 ? 23.678 9.109 34.990 1.00 47.69 103 LYS A CA 1
ATOM 833 C C . LYS A 1 103 ? 24.268 7.806 35.554 1.00 47.69 103 LYS A C 1
ATOM 835 O O . LYS A 1 103 ? 24.193 7.573 36.757 1.00 47.69 103 LYS A O 1
ATOM 840 N N . ILE A 1 104 ? 24.802 6.943 34.693 1.00 58.75 104 ILE A N 1
ATOM 841 C CA . ILE A 1 104 ? 25.519 5.719 35.090 1.00 58.75 104 ILE A 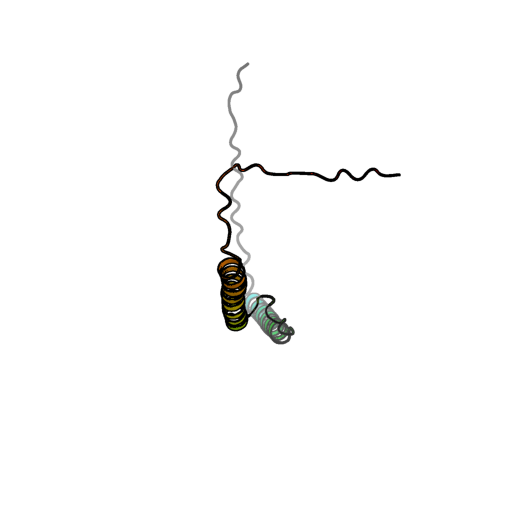CA 1
ATOM 842 C C . ILE A 1 104 ? 26.952 6.124 35.478 1.00 58.75 104 ILE A C 1
ATOM 844 O O . ILE A 1 104 ? 27.625 6.739 34.648 1.00 58.75 104 ILE A O 1
ATOM 848 N N . PRO A 1 105 ? 27.447 5.830 36.695 1.00 54.50 105 PRO A N 1
ATOM 849 C CA . PRO A 1 105 ? 28.862 5.969 37.000 1.00 54.50 105 PRO A CA 1
ATOM 850 C C . PRO A 1 105 ? 29.619 4.741 36.476 1.00 54.50 105 PRO A C 1
ATOM 852 O O . PRO A 1 105 ? 29.272 3.603 36.782 1.00 54.50 105 PRO A O 1
ATOM 855 N N . SER A 1 106 ? 30.644 4.988 35.667 1.00 52.59 106 SER A N 1
ATOM 856 C CA . SER A 1 106 ? 31.651 4.007 35.266 1.00 52.59 106 SER A CA 1
ATOM 857 C C . SER A 1 106 ? 32.606 3.733 36.433 1.00 52.59 106 SER A C 1
ATOM 859 O O . SER A 1 106 ? 33.186 4.677 36.975 1.00 52.59 106 SER A O 1
ATOM 861 N N . SER A 1 107 ? 32.782 2.461 36.785 1.00 53.34 107 SER A N 1
ATOM 862 C CA . SER A 1 107 ? 33.963 1.938 37.486 1.00 53.34 107 SER A CA 1
ATOM 863 C C . SER A 1 107 ? 34.757 1.068 36.528 1.00 53.34 107 SER A C 1
ATOM 865 O O . SER A 1 107 ? 34.106 0.402 35.691 1.00 53.34 107 SER A O 1
#

pLDDT: mean 71.39, std 18.23, range [38.53, 97.44]

Sequence (107 aa):
MRPTNGGSFRAPKVSVTRPRTSVEDDEEKKEMAEAAFREWLKRKASEPHTPRASPSREQICLHLKEDARHRMYNNWLHSRRFAQNSQSPQTNGDTTPSENNKKIPSS

Secondary structure (DSSP, 8-state):
----------------------HHHHHHHHHHHHHHHHHHHHHHHHS-----SSPPHHHHHHHHHHHHHHHHHHHHHHHHHHHHS-S----------------PPP-

Radius of gyration: 37.46 Å; chains: 1; bounding box: 61×66×88 Å

Foldseek 3Di:
DDDDDDDPPDDDPDDPPPPPDDPVVVVVVVVVVVVVVVVVVVVVVPPPPDPPPDDDPVVVVVVVVVVVVVVVVVVVVVVVVCVVVPPDDDDDDDDDDDDDDDDDDDD